Protein AF-A0A957V4I7-F1 (afdb_monomer)

Foldseek 3Di:
DAAVQWDWDQDPVGIDIDRRDPGDPDDDDVCCLAPDPDQCDQDPNDRSVVSNVVVVVVCCVVDPDPDDDDDDDPDD

Solvent-accessible surface area (backbone atoms only — not comparable to full-atom values): 5049 Å² total; per-residue (Å²): 134,84,58,66,37,55,40,80,48,75,60,99,92,45,73,51,76,45,80,74,43,79,78,59,86,90,78,78,68,65,54,43,53,75,46,73,48,57,52,87,40,71,56,94,88,36,46,25,44,61,52,44,52,49,51,54,56,48,46,49,69,79,59,67,75,100,68,95,78,88,80,81,79,81,92,109

Mean predicted aligned error: 4.11 Å

Structure (mmCIF, N/CA/C/O backbone):
data_AF-A0A957V4I7-F1
#
_entry.id   AF-A0A957V4I7-F1
#
loop_
_atom_site.group_PDB
_atom_site.id
_atom_site.type_symbol
_atom_site.label_atom_id
_atom_site.label_alt_id
_atom_site.label_comp_id
_atom_site.label_asym_id
_atom_site.label_entity_id
_atom_site.label_seq_id
_atom_site.pdbx_PDB_ins_code
_atom_site.Cartn_x
_atom_site.Cartn_y
_atom_site.Cartn_z
_atom_site.occupancy
_atom_site.B_iso_or_equiv
_atom_site.auth_seq_id
_atom_site.auth_comp_id
_atom_site.auth_asym_id
_atom_site.auth_atom_id
_atom_site.pdbx_PDB_model_num
ATOM 1 N N . GLU A 1 1 ? 8.146 -6.173 -7.341 1.00 87.12 1 GLU A N 1
ATOM 2 C CA . GLU A 1 1 ? 8.083 -4.718 -7.590 1.00 87.12 1 GLU A CA 1
ATOM 3 C C . GLU A 1 1 ? 9.385 -4.285 -8.223 1.00 87.12 1 GLU A C 1
ATOM 5 O O . GLU A 1 1 ? 10.397 -4.931 -7.968 1.00 87.12 1 GLU A O 1
ATOM 10 N N . ILE A 1 2 ? 9.337 -3.241 -9.043 1.00 91.62 2 ILE A N 1
ATOM 11 C CA . ILE A 1 2 ? 10.530 -2.624 -9.623 1.00 91.62 2 ILE A CA 1
ATOM 12 C C . ILE A 1 2 ? 11.112 -1.670 -8.582 1.00 91.62 2 ILE A C 1
ATOM 14 O O . ILE A 1 2 ? 10.363 -0.891 -7.987 1.00 91.62 2 ILE A O 1
ATOM 18 N N . GLN A 1 3 ? 12.411 -1.777 -8.307 1.00 92.56 3 GLN A N 1
ATOM 19 C CA . GLN A 1 3 ? 13.064 -0.954 -7.291 1.00 92.56 3 GLN A CA 1
ATOM 20 C C . GLN A 1 3 ? 13.220 0.497 -7.772 1.00 92.56 3 GLN A C 1
ATOM 22 O O . GLN A 1 3 ? 13.272 0.762 -8.977 1.00 92.56 3 GLN A O 1
ATOM 27 N N . PRO A 1 4 ? 13.326 1.472 -6.851 1.00 93.56 4 PRO A N 1
ATOM 28 C CA . PRO A 1 4 ? 13.589 2.857 -7.218 1.00 93.56 4 PRO A CA 1
ATOM 29 C C . PRO A 1 4 ? 14.840 2.997 -8.098 1.00 93.56 4 PRO A C 1
ATOM 31 O O . PRO A 1 4 ? 15.943 2.611 -7.708 1.00 93.56 4 PRO A O 1
ATOM 34 N N . GLY A 1 5 ? 14.660 3.578 -9.284 1.00 94.50 5 GLY A N 1
ATOM 35 C CA . GLY A 1 5 ? 15.737 3.800 -10.251 1.00 94.50 5 GLY A CA 1
ATOM 36 C C . GLY A 1 5 ? 16.046 2.614 -11.169 1.00 94.50 5 GLY A C 1
ATOM 37 O O . GLY A 1 5 ? 16.919 2.751 -12.028 1.00 94.50 5 GLY A O 1
ATOM 38 N N . GLU A 1 6 ? 15.347 1.484 -11.036 1.00 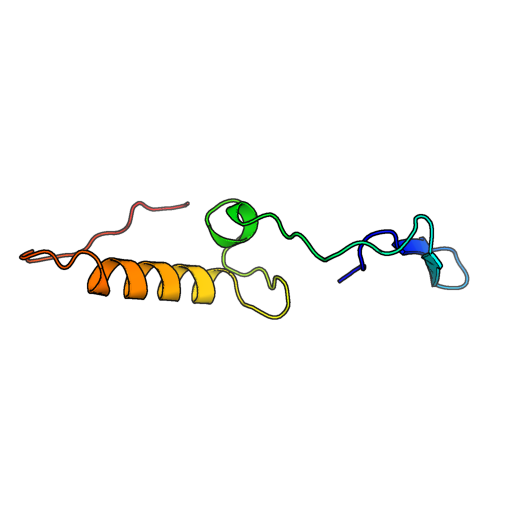96.00 6 GLU A N 1
ATOM 39 C CA . GLU A 1 6 ? 15.427 0.388 -12.004 1.00 96.00 6 GLU A CA 1
ATOM 40 C C . GLU A 1 6 ? 14.644 0.707 -13.282 1.00 96.00 6 GLU A C 1
ATOM 42 O O . GLU A 1 6 ? 13.581 1.333 -13.266 1.00 96.00 6 GLU A O 1
ATOM 47 N N . VAL A 1 7 ? 15.171 0.220 -14.401 1.00 96.56 7 VAL A N 1
ATOM 48 C CA . VAL A 1 7 ? 14.529 0.231 -15.713 1.00 96.56 7 VAL A CA 1
ATOM 49 C C . VAL A 1 7 ? 14.415 -1.210 -16.182 1.00 96.56 7 VAL A C 1
ATOM 51 O O . VAL A 1 7 ? 15.412 -1.927 -16.242 1.00 96.56 7 VAL A O 1
ATOM 54 N N . VAL A 1 8 ? 13.200 -1.624 -16.538 1.00 97.31 8 VAL A N 1
ATOM 55 C CA . VAL A 1 8 ? 12.949 -2.924 -17.164 1.00 97.31 8 VAL A CA 1
ATOM 56 C C . VAL A 1 8 ? 12.908 -2.728 -18.673 1.00 97.31 8 VAL A C 1
ATOM 58 O O . VAL A 1 8 ? 12.057 -1.993 -19.177 1.00 97.31 8 VAL A O 1
ATOM 61 N N . ARG A 1 9 ? 13.810 -3.389 -19.397 1.00 96.75 9 ARG A N 1
ATOM 62 C CA . ARG A 1 9 ? 13.783 -3.461 -20.859 1.00 96.75 9 ARG A CA 1
ATOM 63 C C . ARG A 1 9 ? 13.250 -4.829 -21.265 1.00 96.75 9 ARG A C 1
ATOM 65 O O . ARG A 1 9 ? 13.711 -5.843 -20.759 1.00 96.75 9 ARG A O 1
ATOM 72 N N . ILE A 1 10 ? 12.257 -4.842 -22.151 1.00 97.94 10 ILE A N 1
ATOM 73 C CA . ILE A 1 10 ? 11.596 -6.058 -22.636 1.00 97.94 10 ILE A CA 1
ATOM 74 C C . ILE A 1 10 ? 11.679 -6.058 -24.162 1.00 97.94 10 ILE A C 1
ATOM 76 O O . ILE A 1 10 ? 11.296 -5.073 -24.795 1.00 97.94 10 ILE A O 1
ATOM 80 N N . ASP A 1 11 ? 12.174 -7.147 -24.743 1.00 96.81 11 ASP A N 1
ATOM 81 C CA . ASP A 1 11 ? 12.264 -7.354 -26.187 1.00 96.81 11 ASP A CA 1
ATOM 82 C C . ASP A 1 11 ? 11.889 -8.797 -26.584 1.00 96.81 11 ASP A C 1
ATOM 84 O O . ASP A 1 11 ? 11.384 -9.578 -25.777 1.00 96.81 11 ASP A O 1
ATOM 88 N N . ALA A 1 12 ? 12.092 -9.156 -27.856 1.00 97.81 12 ALA A N 1
ATOM 89 C CA . ALA A 1 12 ? 11.751 -10.484 -28.372 1.00 97.81 12 ALA A CA 1
ATOM 90 C C . ALA A 1 12 ? 12.565 -11.636 -27.741 1.00 97.81 12 ALA A C 1
ATOM 92 O O . ALA A 1 12 ? 12.153 -12.790 -27.845 1.00 97.81 12 ALA A O 1
ATOM 93 N N . ASN A 1 13 ? 13.697 -11.344 -27.097 1.00 96.69 13 ASN A N 1
ATOM 94 C CA . ASN A 1 13 ? 14.578 -12.318 -26.453 1.00 96.69 13 ASN A CA 1
ATOM 95 C C . ASN A 1 13 ? 14.324 -12.445 -24.941 1.00 96.69 13 ASN A C 1
ATOM 97 O O . ASN A 1 13 ? 14.943 -13.291 -24.294 1.00 96.69 13 ASN A O 1
ATOM 101 N N . GLY A 1 14 ? 13.424 -11.637 -24.369 1.00 97.06 14 GLY A N 1
ATOM 102 C CA . GLY A 1 14 ? 13.062 -11.684 -22.954 1.00 97.06 14 GLY A CA 1
ATOM 103 C C . GLY A 1 14 ? 13.077 -10.305 -22.305 1.00 97.06 14 GLY A C 1
ATOM 104 O O . GLY A 1 14 ? 12.606 -9.328 -22.883 1.00 97.06 14 GLY A O 1
ATOM 105 N N . TYR A 1 15 ? 13.580 -10.233 -21.074 1.00 97.06 15 TYR A N 1
ATOM 106 C CA . TYR A 1 15 ? 13.721 -8.971 -20.358 1.00 97.06 15 TYR A CA 1
ATOM 107 C C . TYR A 1 15 ? 15.031 -8.902 -19.581 1.00 97.06 15 TYR A C 1
ATOM 109 O O . TYR A 1 15 ? 15.543 -9.914 -19.099 1.00 97.06 15 TYR A O 1
ATOM 117 N N . ASP A 1 16 ? 15.530 -7.685 -19.414 1.00 96.75 16 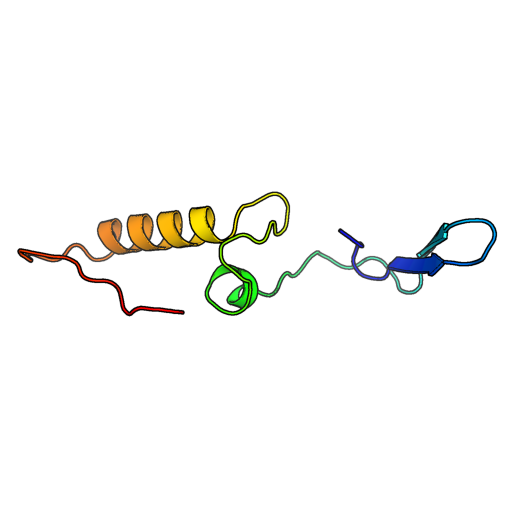ASP A N 1
ATOM 118 C CA . ASP A 1 16 ? 16.636 -7.356 -18.532 1.00 96.75 16 ASP A CA 1
ATOM 119 C C . ASP A 1 16 ? 16.290 -6.148 -17.655 1.00 96.75 16 ASP A C 1
ATOM 121 O O . ASP A 1 16 ? 15.436 -5.322 -17.989 1.00 96.75 16 ASP A O 1
ATOM 125 N N . ILE A 1 17 ? 16.927 -6.079 -16.489 1.00 97.25 17 ILE A N 1
ATOM 126 C CA . ILE A 1 17 ? 16.749 -4.993 -15.525 1.00 97.25 17 ILE A CA 1
ATOM 127 C C . ILE A 1 17 ? 18.087 -4.278 -15.402 1.00 97.25 17 ILE A C 1
ATOM 129 O O . ILE A 1 17 ? 19.110 -4.910 -15.137 1.00 97.25 17 ILE A O 1
ATOM 133 N N . VAL A 1 18 ? 18.078 -2.962 -15.589 1.00 96.00 18 VAL A N 1
ATOM 134 C CA . VAL A 1 18 ? 19.270 -2.115 -15.477 1.00 96.00 18 VAL A CA 1
ATOM 135 C C . VAL A 1 18 ? 19.031 -0.984 -14.486 1.00 96.00 18 VAL A C 1
ATOM 137 O O . VAL A 1 18 ? 17.917 -0.480 -14.351 1.00 96.00 18 VAL A O 1
ATOM 140 N N . GLN A 1 19 ? 20.090 -0.550 -13.803 1.00 96.56 19 GLN A N 1
ATOM 141 C CA . GLN A 1 19 ? 20.024 0.608 -12.915 1.00 96.56 19 GLN A CA 1
ATOM 142 C C . GLN A 1 19 ? 20.124 1.897 -13.748 1.00 96.56 19 GLN A C 1
ATOM 144 O O . GLN A 1 19 ? 21.203 2.253 -14.217 1.00 96.56 19 GLN A O 1
ATOM 149 N N . GLY A 1 20 ? 19.000 2.588 -13.947 1.00 96.31 20 GLY A N 1
ATOM 150 C CA . GLY A 1 20 ? 18.929 3.831 -14.726 1.00 96.31 20 GLY A CA 1
ATOM 151 C C . GLY A 1 20 ? 19.249 5.095 -13.921 1.00 96.31 20 GLY A C 1
ATOM 152 O O . GLY A 1 20 ? 19.696 6.090 -14.486 1.00 96.31 20 GLY A O 1
ATOM 153 N N . ALA A 1 21 ? 19.050 5.061 -12.603 1.00 95.69 21 ALA A N 1
ATOM 154 C CA . ALA A 1 21 ? 19.389 6.145 -11.676 1.00 95.69 21 ALA A CA 1
ATOM 155 C C . ALA A 1 21 ? 19.973 5.573 -10.375 1.00 95.69 21 ALA A C 1
ATOM 157 O O . ALA A 1 21 ? 19.667 4.429 -10.057 1.00 95.69 21 ALA A O 1
ATOM 158 N N . PRO A 1 22 ? 20.779 6.312 -9.591 1.00 95.50 22 PRO A N 1
ATOM 159 C CA . PRO A 1 22 ? 21.307 5.803 -8.325 1.00 95.50 22 PRO A CA 1
ATOM 160 C C . PRO A 1 22 ? 20.188 5.310 -7.389 1.00 95.50 22 PRO A C 1
ATOM 162 O O . PRO A 1 22 ? 19.161 5.989 -7.294 1.00 95.50 22 PRO A O 1
ATOM 165 N N . PRO A 1 23 ? 20.376 4.181 -6.678 1.00 92.12 23 PRO A N 1
ATOM 166 C CA . PRO A 1 23 ? 19.404 3.701 -5.702 1.00 92.12 23 PRO A CA 1
ATOM 167 C C . PRO A 1 23 ? 19.076 4.779 -4.667 1.00 92.12 23 PRO A C 1
ATOM 169 O O . PRO A 1 23 ? 19.969 5.464 -4.165 1.00 92.12 23 PRO A O 1
ATOM 172 N N . GLN A 1 24 ? 17.795 4.914 -4.340 1.00 90.38 24 GLN A N 1
ATOM 173 C CA . GLN A 1 24 ? 17.305 5.848 -3.328 1.00 90.38 24 GLN A CA 1
ATOM 174 C C . GLN A 1 24 ? 16.561 5.098 -2.223 1.00 90.38 24 GLN A C 1
ATOM 176 O O . GLN A 1 24 ? 16.027 4.012 -2.476 1.00 90.38 24 GLN A O 1
ATOM 181 N N . PRO A 1 25 ? 16.484 5.667 -1.006 1.00 90.38 25 PRO A N 1
ATOM 182 C CA . PRO A 1 25 ? 15.611 5.146 0.030 1.00 90.38 25 PRO A CA 1
ATOM 183 C C . PRO A 1 25 ? 14.179 5.002 -0.480 1.00 90.38 25 PRO A C 1
ATOM 185 O O . PRO A 1 25 ? 13.644 5.869 -1.173 1.00 90.38 25 PRO A O 1
ATOM 188 N N . LEU A 1 26 ? 13.555 3.889 -0.117 1.00 88.06 26 LEU A N 1
ATOM 189 C CA . LEU A 1 26 ? 12.210 3.568 -0.553 1.00 88.06 26 LEU A CA 1
ATOM 190 C C . LEU A 1 26 ? 11.196 4.491 0.133 1.00 88.06 26 LEU A C 1
ATOM 192 O O . LEU A 1 26 ? 10.993 4.413 1.344 1.00 88.06 26 LEU A O 1
ATOM 196 N N . ALA A 1 27 ? 10.546 5.347 -0.652 1.00 90.62 27 ALA A N 1
ATOM 197 C CA . ALA A 1 27 ? 9.491 6.247 -0.201 1.00 90.62 27 ALA A CA 1
ATOM 198 C C . ALA A 1 27 ? 8.201 5.949 -0.973 1.00 90.62 27 ALA A C 1
ATOM 200 O O . ALA A 1 27 ? 7.933 6.528 -2.024 1.00 90.62 27 ALA A O 1
ATOM 201 N N . PHE A 1 28 ? 7.405 5.007 -0.465 1.00 88.31 28 PHE A N 1
ATOM 202 C CA . PHE A 1 28 ? 6.103 4.709 -1.058 1.00 88.31 28 PHE A CA 1
ATOM 203 C C . PHE A 1 28 ? 5.088 5.806 -0.749 1.00 88.31 28 PHE A C 1
ATOM 205 O O . PHE A 1 28 ? 5.036 6.338 0.360 1.00 88.31 28 PHE A O 1
ATOM 212 N N . CYS A 1 29 ? 4.221 6.086 -1.718 1.00 93.69 29 CYS A N 1
ATOM 213 C CA . CYS A 1 29 ? 3.082 6.964 -1.513 1.00 93.69 29 CYS A CA 1
ATOM 214 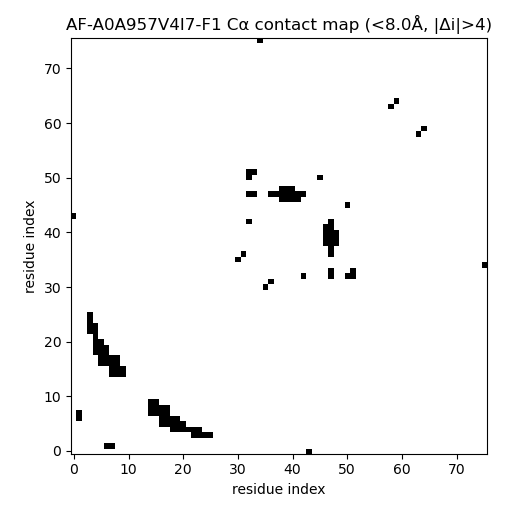C C . CYS A 1 29 ? 2.095 6.326 -0.523 1.00 93.69 29 CYS A C 1
ATOM 216 O O . CYS A 1 29 ? 1.429 5.339 -0.836 1.00 93.69 29 CYS A O 1
ATOM 218 N N . THR A 1 30 ? 1.958 6.904 0.672 1.00 93.88 30 THR A N 1
ATOM 219 C CA . THR A 1 30 ? 1.013 6.412 1.689 1.00 93.88 30 THR A CA 1
ATOM 220 C C . THR A 1 30 ? -0.437 6.438 1.193 1.00 93.88 30 THR A C 1
ATOM 222 O O . THR A 1 30 ? -1.237 5.588 1.585 1.00 93.88 30 THR A O 1
ATOM 225 N N . PHE A 1 31 ? -0.781 7.356 0.284 1.00 95.38 31 PHE A N 1
ATOM 226 C CA . PHE A 1 31 ? -2.130 7.447 -0.279 1.00 95.38 31 PHE A CA 1
ATOM 227 C C . PHE A 1 31 ? -2.525 6.238 -1.132 1.00 95.38 31 PHE A C 1
ATOM 229 O O . PHE A 1 31 ? -3.716 5.964 -1.246 1.00 95.38 31 PHE A O 1
ATOM 236 N N . GLU A 1 32 ? -1.571 5.464 -1.653 1.00 95.88 32 GLU A N 1
ATOM 237 C CA . GLU A 1 32 ? -1.878 4.191 -2.316 1.00 95.88 32 GLU A CA 1
ATOM 238 C C . GLU A 1 32 ? -2.499 3.189 -1.334 1.00 95.88 32 GLU A C 1
ATOM 240 O O . GLU A 1 32 ? -3.497 2.542 -1.635 1.00 95.88 32 GLU A O 1
ATOM 245 N N . GLN A 1 33 ? -1.970 3.112 -0.109 1.00 94.06 33 GLN A N 1
ATOM 246 C CA . GLN A 1 33 ? -2.512 2.238 0.939 1.00 94.06 33 GLN A CA 1
ATOM 247 C C . GLN A 1 33 ? -3.853 2.744 1.484 1.00 94.06 33 GLN A C 1
ATOM 249 O O . GLN A 1 33 ? -4.718 1.943 1.843 1.00 94.06 33 GLN A O 1
ATOM 254 N N . ILE A 1 34 ? -4.012 4.066 1.577 1.00 94.75 34 ILE A N 1
ATOM 255 C CA . ILE A 1 34 ? -5.193 4.691 2.181 1.00 94.75 34 ILE A CA 1
ATOM 256 C C . ILE A 1 34 ? -6.372 4.701 1.205 1.00 94.75 34 ILE A C 1
ATOM 258 O O . ILE A 1 34 ? -7.485 4.409 1.631 1.00 94.75 34 ILE A O 1
ATOM 262 N N . TYR A 1 35 ? -6.136 5.016 -0.073 1.00 93.69 35 TYR A N 1
ATOM 263 C CA . TYR A 1 35 ? -7.210 5.427 -0.980 1.00 93.69 35 TYR A CA 1
ATOM 264 C C . TYR A 1 35 ? -7.035 4.968 -2.437 1.00 93.69 35 TYR A C 1
ATOM 266 O O . TYR A 1 35 ? -7.902 4.278 -2.958 1.00 93.69 35 TYR A O 1
ATOM 274 N N . PHE A 1 36 ? -5.915 5.270 -3.099 1.00 95.12 36 PHE A N 1
ATOM 275 C CA . PHE A 1 36 ? -5.840 5.112 -4.561 1.00 95.12 36 PHE A CA 1
ATOM 276 C C . PHE A 1 36 ? -5.817 3.664 -5.054 1.00 95.12 36 PHE A C 1
ATOM 278 O O . PHE A 1 36 ? -6.477 3.341 -6.045 1.00 95.12 36 PHE A O 1
ATOM 285 N N . ALA A 1 37 ? -5.071 2.780 -4.391 1.00 95.75 37 ALA A N 1
ATOM 286 C CA . ALA A 1 37 ? -4.962 1.410 -4.857 1.00 95.75 37 ALA A CA 1
ATOM 287 C C . ALA A 1 37 ? -6.265 0.653 -4.606 1.00 95.75 37 ALA A C 1
ATOM 289 O O . ALA A 1 37 ? -6.877 0.764 -3.543 1.00 95.75 37 ALA A O 1
ATOM 290 N N . ARG A 1 38 ? -6.648 -0.201 -5.557 1.00 95.94 38 ARG A N 1
ATOM 291 C CA . ARG A 1 38 ? -7.774 -1.114 -5.357 1.00 95.94 38 ARG A CA 1
ATOM 292 C C . ARG A 1 38 ? -7.549 -1.990 -4.114 1.00 95.94 38 ARG A C 1
ATOM 294 O O . ARG A 1 38 ? -6.412 -2.379 -3.833 1.00 95.94 38 ARG A O 1
ATOM 301 N N . PRO A 1 39 ? -8.614 -2.353 -3.383 1.00 94.69 39 PRO A N 1
ATOM 302 C CA . PRO A 1 39 ? -8.493 -3.129 -2.150 1.00 94.69 39 PRO A CA 1
ATOM 303 C C . PRO A 1 39 ? -7.884 -4.527 -2.356 1.00 94.69 39 PRO A C 1
ATOM 305 O O . PRO A 1 39 ? -7.279 -5.066 -1.427 1.00 94.69 39 PRO A O 1
ATOM 308 N N . ASP A 1 40 ? -8.014 -5.099 -3.553 1.00 96.38 40 ASP A N 1
ATOM 309 C CA . ASP A 1 40 ? -7.452 -6.396 -3.945 1.00 96.38 40 ASP A CA 1
ATOM 310 C C . ASP A 1 40 ? -5.975 -6.329 -4.383 1.00 96.38 40 ASP A C 1
ATOM 312 O O . ASP A 1 40 ? -5.352 -7.365 -4.614 1.00 96.38 40 ASP A O 1
ATOM 316 N N . SER A 1 41 ? -5.387 -5.132 -4.467 1.00 96.62 41 SER A N 1
ATOM 317 C CA . SER A 1 41 ? -3.986 -4.953 -4.844 1.00 96.62 41 SER A CA 1
ATOM 318 C C . SER A 1 41 ? -3.023 -5.392 -3.737 1.00 96.62 41 SER A C 1
ATOM 320 O O . SER A 1 41 ? -3.240 -5.153 -2.544 1.00 96.62 41 SER A O 1
ATOM 322 N N . LEU A 1 42 ? -1.901 -5.983 -4.153 1.00 95.69 42 LEU A N 1
ATOM 323 C CA . LEU A 1 42 ? -0.741 -6.263 -3.310 1.00 95.69 42 LEU A CA 1
ATOM 324 C C . LEU A 1 42 ? 0.301 -5.167 -3.509 1.00 95.69 42 LEU A C 1
ATOM 326 O O . LEU A 1 42 ? 0.850 -5.021 -4.596 1.00 95.69 42 LEU A O 1
ATOM 330 N N . LEU A 1 43 ? 0.591 -4.434 -2.442 1.00 93.31 43 LEU A N 1
ATOM 331 C CA . LEU A 1 43 ? 1.605 -3.388 -2.419 1.00 93.31 43 LEU A CA 1
ATOM 3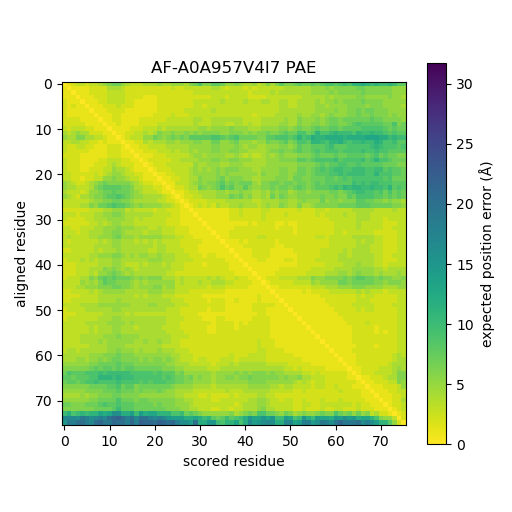32 C C . LEU A 1 43 ? 2.604 -3.701 -1.313 1.00 93.31 43 LEU A C 1
ATOM 334 O O . LEU A 1 43 ? 2.224 -3.871 -0.152 1.00 93.31 43 LEU A O 1
ATOM 338 N N . ASN A 1 44 ? 3.875 -3.821 -1.677 1.00 87.19 44 ASN A N 1
ATOM 339 C CA . ASN A 1 44 ? 4.966 -4.251 -0.810 1.00 87.19 44 ASN A CA 1
ATOM 340 C C . ASN A 1 44 ? 4.616 -5.529 -0.014 1.00 87.19 44 ASN A C 1
ATOM 342 O O . ASN A 1 44 ? 4.753 -5.601 1.210 1.00 87.19 44 ASN A O 1
ATOM 346 N N . GLY A 1 45 ? 4.035 -6.512 -0.712 1.00 90.25 45 GLY A N 1
ATOM 347 C CA . GLY A 1 45 ? 3.589 -7.785 -0.135 1.00 90.25 45 GLY A CA 1
ATOM 348 C C . GLY A 1 45 ? 2.385 -7.692 0.812 1.00 90.25 45 GLY A C 1
ATOM 349 O O . GLY A 1 45 ? 2.030 -8.689 1.438 1.00 90.25 45 GLY A O 1
ATOM 350 N N . LYS A 1 46 ? 1.745 -6.523 0.942 1.00 92.31 46 LYS A N 1
ATOM 351 C CA . LYS A 1 46 ? 0.575 -6.312 1.803 1.00 92.31 46 LYS A CA 1
ATOM 352 C C . LYS A 1 46 ? -0.673 -6.101 0.963 1.00 92.31 46 LYS A C 1
ATOM 354 O O . LYS A 1 46 ? -0.688 -5.271 0.056 1.00 92.31 46 LYS A O 1
ATOM 359 N N . LEU A 1 47 ? -1.733 -6.831 1.303 1.00 96.56 47 LEU A N 1
ATOM 360 C CA . LEU A 1 47 ? -3.045 -6.617 0.707 1.00 96.56 47 LEU A CA 1
ATOM 361 C C . LEU A 1 47 ? -3.597 -5.275 1.195 1.00 96.56 47 LEU A C 1
ATOM 363 O O . LEU A 1 47 ? -3.737 -5.070 2.405 1.00 96.56 47 LEU A O 1
ATOM 367 N N . VAL A 1 48 ? -3.938 -4.386 0.265 1.00 96.56 48 VAL A N 1
ATOM 368 C CA . VAL A 1 48 ? -4.441 -3.039 0.580 1.00 96.56 48 VAL A CA 1
ATOM 369 C C . VAL A 1 48 ? -5.662 -3.110 1.498 1.00 96.56 48 VAL A C 1
ATOM 371 O O . VAL A 1 48 ? -5.708 -2.414 2.514 1.00 96.56 48 VAL A O 1
ATOM 374 N N . HIS A 1 49 ? -6.600 -4.027 1.234 1.00 96.12 49 HIS A N 1
ATOM 375 C CA . HIS A 1 49 ? -7.763 -4.246 2.095 1.00 96.12 49 HIS A CA 1
ATOM 376 C C . HIS A 1 49 ? -7.384 -4.538 3.557 1.00 96.12 49 HIS A C 1
ATOM 378 O O . HIS A 1 49 ? -7.944 -3.948 4.482 1.00 96.12 49 HIS A O 1
ATOM 384 N N . GLN A 1 50 ? -6.390 -5.402 3.787 1.00 96.69 50 GLN A N 1
ATOM 385 C CA . GLN A 1 50 ? -5.932 -5.725 5.141 1.00 96.69 50 GLN A CA 1
ATOM 386 C C . GLN A 1 50 ? -5.255 -4.533 5.816 1.00 96.69 50 GLN A C 1
ATOM 388 O O . GLN A 1 50 ? -5.408 -4.354 7.027 1.00 96.69 50 GLN A O 1
ATOM 393 N N . THR A 1 51 ? -4.510 -3.716 5.066 1.00 96.12 51 THR A N 1
ATOM 394 C CA . THR A 1 51 ? -3.951 -2.472 5.605 1.00 96.12 51 THR A CA 1
ATOM 395 C C . THR A 1 51 ? -5.074 -1.540 6.054 1.00 96.12 51 THR A C 1
ATOM 397 O O . THR A 1 51 ? -5.062 -1.107 7.205 1.00 96.12 51 THR A O 1
ATOM 400 N N . ARG A 1 52 ? -6.097 -1.308 5.223 1.00 96.88 52 ARG A N 1
ATOM 401 C CA . ARG A 1 52 ? -7.243 -0.444 5.566 1.00 96.88 52 ARG A CA 1
ATOM 402 C C . ARG A 1 52 ? -8.023 -0.951 6.783 1.00 96.88 52 ARG A C 1
ATOM 404 O O . ARG A 1 52 ? -8.349 -0.170 7.673 1.00 96.88 52 ARG A O 1
ATOM 411 N N . GLN A 1 53 ? -8.221 -2.265 6.908 1.00 96.88 53 GLN A N 1
ATOM 412 C CA . GLN A 1 53 ? -8.803 -2.861 8.118 1.00 96.88 53 GLN A CA 1
ATOM 413 C C . GLN A 1 53 ? -7.956 -2.596 9.374 1.00 96.88 53 GLN A C 1
ATOM 415 O O . GLN A 1 53 ? -8.504 -2.353 10.450 1.00 96.88 53 GLN A O 1
ATOM 420 N N . LYS A 1 54 ? -6.620 -2.638 9.271 1.00 97.19 54 LYS A N 1
ATOM 421 C CA . LYS A 1 54 ? -5.724 -2.304 10.392 1.00 97.19 54 LYS A CA 1
ATOM 422 C C . LYS A 1 54 ? -5.795 -0.821 10.753 1.00 97.19 54 LYS A C 1
ATOM 424 O O . LYS A 1 54 ? -5.787 -0.519 11.942 1.00 97.19 54 LYS A O 1
ATOM 429 N N . LEU A 1 55 ? -5.920 0.069 9.767 1.00 96.88 55 LEU A N 1
ATOM 430 C CA . LEU A 1 55 ? -6.125 1.502 10.004 1.00 96.88 55 LEU A CA 1
ATOM 431 C C . LEU A 1 55 ? -7.426 1.749 10.783 1.00 96.88 55 LEU A C 1
ATOM 433 O O . LEU A 1 55 ? -7.398 2.432 11.800 1.00 96.88 55 LEU A O 1
ATOM 437 N N . GLY A 1 56 ? -8.534 1.104 10.398 1.00 97.44 56 GLY A N 1
ATOM 438 C CA . GLY A 1 56 ? -9.793 1.182 11.152 1.00 97.44 56 GLY A CA 1
ATOM 439 C C . GLY A 1 56 ? -9.677 0.646 12.587 1.00 97.44 56 GLY A C 1
ATOM 440 O O . GLY A 1 56 ? -10.169 1.267 13.527 1.00 97.44 56 GLY A O 1
ATOM 441 N N . LYS A 1 57 ? -8.958 -0.470 12.790 1.00 97.88 57 LYS A N 1
ATOM 442 C CA . LYS A 1 57 ? -8.664 -1.000 14.138 1.00 97.88 57 LYS A CA 1
ATOM 443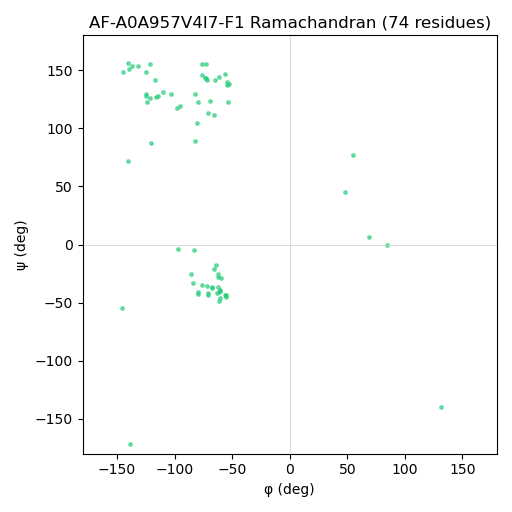 C C . LYS A 1 57 ? -7.828 -0.035 14.976 1.00 97.88 57 LYS A C 1
ATOM 445 O O . LYS A 1 57 ? -8.014 0.017 16.187 1.00 97.88 57 LYS A O 1
ATOM 450 N N . GLN A 1 58 ? -6.888 0.676 14.357 1.00 98.50 58 GLN A N 1
ATOM 451 C CA . GLN A 1 58 ? -6.063 1.660 15.048 1.00 98.50 58 GLN A CA 1
ATOM 452 C C . GLN A 1 58 ? -6.888 2.892 15.433 1.00 98.50 58 GLN A C 1
ATOM 454 O O . GLN A 1 58 ? -6.837 3.304 16.588 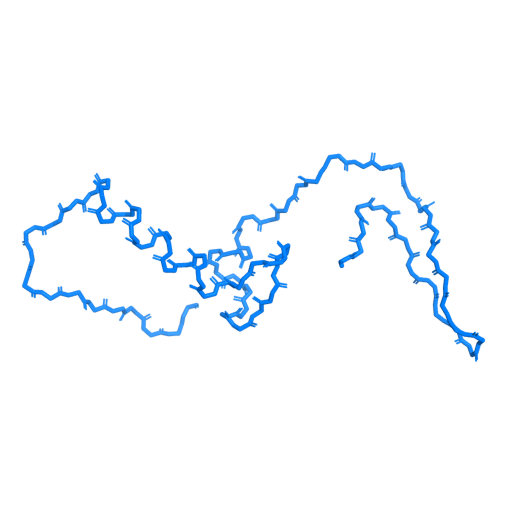1.00 98.50 58 GLN A O 1
ATOM 459 N N . LEU A 1 59 ? -7.737 3.388 14.528 1.00 98.12 59 LEU A N 1
ATOM 460 C CA . LEU A 1 59 ? -8.664 4.489 14.802 1.00 98.12 59 LEU A CA 1
ATOM 461 C C . LEU A 1 59 ? -9.582 4.181 15.993 1.00 98.12 59 LEU A C 1
ATOM 463 O O . LEU A 1 59 ? -9.738 5.014 16.878 1.00 98.12 59 LEU A O 1
ATOM 467 N N . ALA A 1 60 ? -10.123 2.962 16.067 1.00 97.75 60 ALA A N 1
ATOM 468 C CA . ALA A 1 60 ? -10.967 2.542 17.186 1.00 97.75 60 ALA A CA 1
ATOM 469 C C . ALA A 1 60 ? -10.235 2.534 18.545 1.00 97.75 60 ALA A C 1
ATOM 471 O O . ALA A 1 60 ? -10.874 2.701 19.581 1.00 97.75 60 ALA A O 1
ATOM 472 N N . LYS A 1 61 ? -8.908 2.332 18.559 1.00 98.12 61 LYS A N 1
ATOM 473 C CA . LYS A 1 61 ? -8.090 2.409 19.782 1.00 98.12 61 LYS A CA 1
ATOM 474 C C . LYS A 1 61 ? -7.771 3.848 20.173 1.00 98.12 61 LYS A C 1
ATOM 476 O O . LYS A 1 61 ? -7.764 4.160 21.357 1.00 98.12 61 LYS A O 1
ATOM 481 N N . GLU A 1 62 ? -7.457 4.688 19.191 1.00 98.56 62 GLU A N 1
ATOM 482 C CA . GLU A 1 62 ? -7.053 6.082 19.408 1.00 98.56 62 GLU A CA 1
ATOM 483 C C . GLU A 1 62 ? -8.242 6.985 19.742 1.00 98.56 62 GLU A C 1
ATOM 485 O O . GLU A 1 62 ? -8.115 7.912 20.538 1.00 98.56 62 GLU A O 1
ATOM 490 N N . SER A 1 63 ? -9.404 6.704 19.153 1.00 97.81 63 SER A N 1
ATOM 491 C CA . SER A 1 63 ? -10.622 7.488 19.323 1.00 97.81 63 SER A CA 1
ATOM 492 C C . SER A 1 63 ? -11.844 6.564 19.425 1.00 97.81 63 SER A C 1
ATOM 494 O O . SER A 1 63 ? -12.628 6.447 18.480 1.00 97.81 63 SER A O 1
ATOM 496 N N . PRO A 1 64 ? -12.006 5.848 20.553 1.00 96.81 64 PRO A N 1
ATOM 497 C CA . PRO A 1 64 ? -13.199 5.046 20.785 1.00 96.81 64 PRO A CA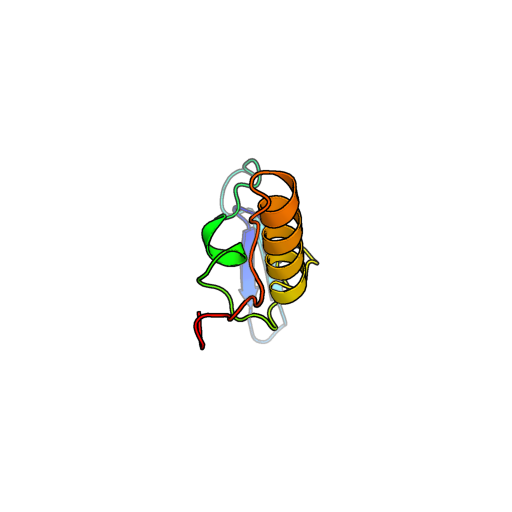 1
ATOM 498 C C . PRO A 1 64 ? -14.431 5.954 20.897 1.00 96.81 64 PRO A C 1
ATOM 500 O O . PRO A 1 64 ? -14.381 7.017 21.515 1.00 96.81 64 PRO A O 1
ATOM 503 N N . ALA A 1 65 ? -15.555 5.511 20.341 1.00 96.00 65 ALA A N 1
ATOM 504 C CA . ALA A 1 65 ? -16.827 6.223 20.408 1.00 96.00 65 ALA A CA 1
ATOM 505 C C . ALA A 1 65 ? -17.872 5.390 21.157 1.00 96.00 65 ALA A C 1
ATOM 507 O O . ALA A 1 65 ? -17.950 4.174 20.979 1.00 96.00 65 ALA A O 1
ATOM 508 N N . HIS A 1 66 ? -18.704 6.050 21.966 1.00 96.94 66 HIS A N 1
ATOM 509 C CA . HIS A 1 66 ? -19.909 5.435 22.517 1.00 96.94 66 HIS A CA 1
ATOM 510 C C . HIS A 1 66 ? -21.021 5.511 21.465 1.00 96.94 66 HIS A C 1
ATOM 512 O O . HIS A 1 66 ? -21.748 6.501 21.388 1.00 96.94 66 HIS A O 1
ATOM 518 N N . ALA A 1 67 ? -21.097 4.491 20.616 1.00 96.00 67 ALA A N 1
ATOM 519 C CA . ALA A 1 67 ? -22.016 4.423 19.488 1.00 96.00 67 ALA A CA 1
ATOM 520 C C . ALA A 1 67 ? -22.639 3.029 19.378 1.00 96.00 67 ALA A C 1
ATOM 522 O O . ALA A 1 67 ? -22.024 2.036 19.767 1.00 96.00 67 ALA A O 1
ATOM 523 N N . ASP A 1 68 ? -23.837 2.962 18.802 1.00 97.94 68 ASP A N 1
ATOM 524 C CA . ASP A 1 68 ? -24.571 1.706 18.644 1.00 97.94 68 ASP A CA 1
ATOM 525 C C . ASP A 1 68 ? -24.140 0.918 17.394 1.00 97.94 68 ASP A C 1
ATOM 527 O O . ASP A 1 68 ? -24.170 -0.311 17.389 1.00 97.94 68 ASP A O 1
ATOM 531 N N . ILE A 1 69 ? -23.751 1.609 16.312 1.00 97.19 69 ILE A N 1
ATOM 532 C CA . ILE A 1 69 ? -23.440 1.006 15.003 1.00 97.19 69 ILE A CA 1
ATOM 533 C C . ILE A 1 69 ? -22.290 1.762 14.320 1.00 97.19 69 ILE A C 1
ATOM 535 O O . ILE A 1 69 ? -22.155 2.977 14.457 1.00 97.19 69 ILE A O 1
ATOM 539 N N . VAL A 1 70 ? -21.491 1.038 13.528 1.00 96.25 70 VAL A N 1
ATOM 540 C CA . VAL A 1 70 ? -20.495 1.588 12.595 1.00 96.25 70 VAL A CA 1
ATOM 541 C C . VAL A 1 70 ? -20.9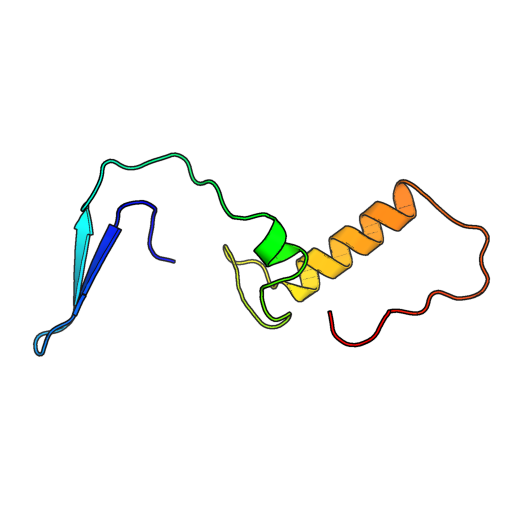14 1.253 11.165 1.00 96.25 70 VAL A C 1
ATOM 543 O O . VAL A 1 70 ? -21.161 0.089 10.852 1.00 96.25 70 VAL A O 1
ATOM 546 N N . VAL A 1 71 ? -20.972 2.259 10.291 1.00 96.25 71 VAL A N 1
ATOM 547 C CA . VAL A 1 71 ? -21.355 2.100 8.880 1.00 96.25 71 VAL A CA 1
ATOM 548 C C . VAL A 1 71 ? -20.242 2.665 7.992 1.00 96.25 71 VAL A C 1
ATOM 550 O O . VAL A 1 71 ? -19.802 3.791 8.235 1.00 96.25 71 VAL A O 1
ATOM 553 N N . PRO A 1 72 ? -19.751 1.918 6.986 1.00 93.88 72 PRO A N 1
ATOM 554 C CA . PRO A 1 72 ? -18.771 2.439 6.043 1.00 93.88 72 PRO A CA 1
ATOM 555 C C . PRO A 1 72 ? -19.430 3.373 5.021 1.00 93.88 72 PRO A C 1
ATOM 557 O O . PRO A 1 72 ? -20.608 3.226 4.696 1.00 93.88 72 PRO A O 1
ATOM 560 N N . VAL A 1 73 ? -18.642 4.278 4.445 1.00 94.75 73 VAL A N 1
ATOM 561 C CA . VAL A 1 73 ? -19.012 4.934 3.184 1.00 94.75 73 VAL A CA 1
ATOM 562 C C . VAL A 1 73 ? -18.682 3.959 2.045 1.00 94.75 73 VAL A C 1
ATOM 564 O O . VAL A 1 73 ? -17.532 3.515 1.974 1.00 94.75 73 VAL A O 1
ATOM 567 N N . PRO A 1 74 ? -19.655 3.573 1.197 1.00 88.38 74 PRO A N 1
ATOM 568 C CA . PRO A 1 74 ? -19.399 2.669 0.079 1.00 88.38 74 PRO A CA 1
ATOM 569 C C . PRO A 1 74 ? -18.390 3.254 -0.914 1.00 88.38 74 PRO A C 1
ATOM 571 O O . PRO A 1 74 ? -18.405 4.455 -1.169 1.00 88.38 74 PRO A O 1
ATOM 574 N N . ASP A 1 75 ? -17.559 2.375 -1.475 1.00 70.00 75 ASP A N 1
ATOM 575 C CA . ASP A 1 75 ? -16.648 2.629 -2.598 1.00 70.00 75 ASP A CA 1
ATOM 576 C C . ASP A 1 75 ? -15.676 3.811 -2.417 1.00 70.00 75 ASP A C 1
ATOM 578 O O . ASP A 1 75 ? -15.825 4.881 -3.010 1.00 70.00 75 ASP A O 1
ATOM 582 N N . SER A 1 76 ? -14.620 3.565 -1.627 1.00 61.62 76 SER A N 1
ATOM 58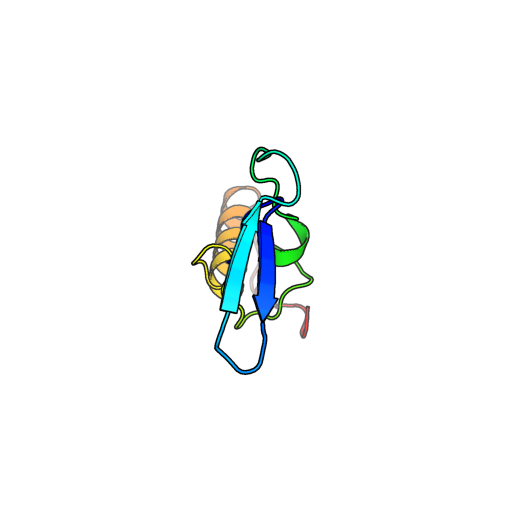3 C CA . SER A 1 76 ? -13.442 4.441 -1.484 1.00 61.62 76 SER A CA 1
ATOM 584 C C . SER A 1 76 ? -12.129 3.749 -1.829 1.00 61.62 76 SER A C 1
ATOM 586 O O . SER A 1 76 ? -11.957 2.539 -1.535 1.00 61.62 76 SER A O 1
#

pLDDT: mean 94.39, std 5.49, range [61.62, 98.56]

Radius of gyration: 18.61 Å; Cα contacts (8 Å, |Δi|>4): 58; chains: 1; bounding box: 46×20×51 Å

Secondary structure (DSSP, 8-state):
-PPTTEEEEEETTEEEEEE-S--------HHIIIIIS-TT-EETTEEHHHHHHHHHHHHHHHS----S---PPS--

Sequence (76 aa):
EIQPGEVVRIDANGYDIVQGAPPQPLAFCTFEQIYFARPDSLLNGKLVHQTRQKLGKQLAKESPAHADIVVPVPDS

Nearest PDB structures (foldseek):
  1gph-assembly1_1  TM=9.649E-01  e=1.782E-03  Bacillus subtilis
  1ao0-assembly1_A  TM=9.615E-01  e=6.747E-03  Bacillus subtilis
  6lbp-assembly1_A  TM=9.337E-01  e=5.864E-03  Arabidopsis thaliana